Protein AF-A0A7J3JT38-F1 (afdb_monomer_lite)

Sequence (132 aa):
LHPLRNNKLLGIGIEDGGLKISLFDVSDPTKMAEISKVRVPKAWSIAYYDHHAVTIDVDNELTFIPVSVGSTSGILTISYRDDVLKVKKLIEHEGAMRTTYVDNELYTISTDMVKVYDISSLSLIQEIKLST

pLDDT: mean 95.21, std 4.24, range [62.19, 98.56]

Foldseek 3Di:
DDDAPPQKDWDWDDDPCWIKIFIWRVPPVVDIDGQEIDTDPNKDFPCVVPVQQWDADRPQQKIWTWIDHPPFTATFIWHCPPNYTDTDDGQTDPQFRHWDDDDQWIWTDHPFKIWIAGNVVRHTDDIDTDDD

Secondary structure (DSSP, 8-state):
-EEETTTEEEEEEEETTEEEEEEEE-SSTTS-EEEEEEEETTEE-GGGT-GGG-EEETTTTEEEEEEEETTEEEEEEEE-GGG--EEEEEEE-TT--EEEEETTEEEEE-SSEEEEEETTT--EEEEEEPP-

Radius of gyration: 14.79 Å; chains: 1; bounding box: 36×22×45 Å

Structure (mmCIF, N/CA/C/O backbone):
data_AF-A0A7J3JT38-F1
#
_entry.id   AF-A0A7J3JT38-F1
#
loop_
_atom_site.group_PDB
_atom_site.id
_atom_site.type_symbol
_atom_site.label_atom_id
_atom_site.label_alt_id
_atom_site.label_comp_id
_atom_site.label_asym_id
_atom_site.label_entity_id
_atom_site.label_seq_id
_atom_site.pdbx_PDB_ins_code
_atom_site.Cartn_x
_atom_site.Cartn_y
_atom_site.Cartn_z
_atom_site.occupancy
_atom_site.B_iso_or_equiv
_atom_site.auth_seq_id
_atom_site.auth_comp_id
_atom_site.auth_asym_id
_atom_site.auth_atom_id
_atom_site.pdbx_PDB_model_num
ATOM 1 N N . LEU A 1 1 ? 9.417 -11.292 -3.031 1.00 82.75 1 LEU A N 1
ATOM 2 C CA . LEU A 1 1 ? 8.963 -10.800 -4.354 1.00 82.75 1 LEU A CA 1
ATOM 3 C C . LEU A 1 1 ? 7.548 -11.309 -4.558 1.00 82.75 1 LEU A C 1
ATOM 5 O O . LEU A 1 1 ? 7.314 -12.476 -4.267 1.00 82.75 1 LEU A O 1
ATOM 9 N N . HIS A 1 2 ? 6.632 -10.458 -5.008 1.00 90.62 2 HIS A N 1
ATOM 10 C CA . HIS A 1 2 ? 5.225 -10.799 -5.198 1.00 90.62 2 HIS A CA 1
ATOM 11 C C . HIS A 1 2 ? 4.858 -10.718 -6.686 1.00 90.62 2 HIS A C 1
ATOM 13 O O . HIS A 1 2 ? 5.070 -9.664 -7.289 1.00 90.62 2 HIS A O 1
ATOM 19 N N . PRO A 1 3 ? 4.335 -11.795 -7.295 1.00 93.44 3 PRO A N 1
ATOM 20 C CA . PRO A 1 3 ? 3.870 -11.765 -8.677 1.00 93.44 3 PRO A CA 1
ATOM 21 C C . PRO A 1 3 ? 2.690 -10.815 -8.886 1.00 93.44 3 PRO A C 1
ATOM 23 O O . PRO A 1 3 ? 1.767 -10.780 -8.075 1.00 93.44 3 PRO A O 1
ATOM 26 N N . LEU A 1 4 ? 2.715 -10.081 -9.997 1.00 94.69 4 LEU A N 1
ATOM 27 C CA . LEU A 1 4 ? 1.618 -9.254 -10.503 1.00 94.69 4 LEU A CA 1
ATOM 28 C C . LEU A 1 4 ? 1.218 -9.729 -11.914 1.00 94.69 4 LEU A C 1
ATOM 30 O O . LEU A 1 4 ? 1.851 -10.614 -12.497 1.00 94.69 4 LEU A O 1
ATOM 34 N N . ARG A 1 5 ? 0.169 -9.132 -12.492 1.00 92.75 5 ARG A N 1
ATOM 35 C CA . ARG A 1 5 ? -0.220 -9.378 -13.894 1.00 92.75 5 ARG A CA 1
ATOM 36 C C . ARG A 1 5 ? 0.863 -8.883 -14.871 1.00 92.75 5 ARG A C 1
ATOM 38 O O . ARG A 1 5 ? 1.719 -8.076 -14.518 1.00 92.75 5 ARG A O 1
ATOM 45 N N . ASN A 1 6 ? 0.792 -9.351 -16.120 1.00 92.81 6 ASN A N 1
ATOM 46 C CA . ASN A 1 6 ? 1.605 -8.874 -17.250 1.00 92.81 6 ASN A CA 1
ATOM 47 C C . ASN A 1 6 ? 3.125 -9.002 -17.051 1.00 92.81 6 ASN A C 1
ATOM 49 O O . ASN A 1 6 ? 3.871 -8.095 -17.408 1.00 92.81 6 ASN A O 1
ATOM 53 N N . ASN A 1 7 ? 3.577 -10.135 -16.499 1.00 95.12 7 ASN A N 1
ATOM 54 C CA . ASN A 1 7 ? 4.995 -10.422 -16.251 1.00 95.12 7 ASN A CA 1
ATOM 55 C C . ASN A 1 7 ? 5.675 -9.342 -15.400 1.00 95.12 7 ASN A C 1
ATOM 57 O O . ASN A 1 7 ? 6.761 -8.871 -15.732 1.00 95.12 7 ASN A O 1
ATOM 61 N N . LYS A 1 8 ? 5.030 -8.939 -14.301 1.00 96.06 8 LYS A N 1
ATOM 62 C CA . LYS A 1 8 ? 5.595 -7.975 -13.355 1.00 96.06 8 LYS A CA 1
ATOM 63 C C . LYS A 1 8 ? 5.789 -8.592 -11.983 1.00 96.06 8 LYS A C 1
ATOM 65 O O . LYS A 1 8 ? 5.028 -9.466 -11.569 1.00 96.06 8 LYS A O 1
ATOM 70 N N . LEU A 1 9 ? 6.795 -8.105 -11.262 1.00 96.19 9 LEU A N 1
ATOM 71 C CA . LEU A 1 9 ? 7.026 -8.448 -9.859 1.00 96.19 9 LEU A CA 1
ATOM 72 C C . LEU A 1 9 ? 7.061 -7.189 -8.999 1.00 96.19 9 LEU A C 1
ATOM 74 O O . LEU A 1 9 ? 7.723 -6.211 -9.343 1.00 96.19 9 LEU A O 1
ATOM 78 N N . LEU A 1 10 ? 6.420 -7.252 -7.837 1.00 96.56 10 LEU A N 1
ATOM 79 C CA . LEU A 1 10 ? 6.583 -6.276 -6.770 1.00 96.56 10 LEU A CA 1
ATOM 80 C C . LEU A 1 10 ? 7.660 -6.760 -5.791 1.00 96.56 10 LEU A C 1
ATOM 82 O O . LEU A 1 10 ? 7.564 -7.837 -5.194 1.00 96.56 10 LEU A O 1
ATOM 86 N N . GLY A 1 11 ? 8.708 -5.968 -5.625 1.00 95.06 11 GLY A N 1
ATOM 87 C CA . GLY A 1 11 ? 9.742 -6.173 -4.625 1.00 95.06 11 GLY A CA 1
ATOM 88 C C . GLY A 1 11 ? 9.555 -5.267 -3.424 1.00 95.06 11 GLY A C 1
ATOM 89 O O . GLY A 1 11 ? 9.210 -4.098 -3.565 1.00 95.06 11 GLY A O 1
ATOM 90 N N . ILE A 1 12 ? 9.822 -5.822 -2.247 1.00 95.19 12 ILE A N 1
ATOM 91 C CA . ILE A 1 12 ? 9.888 -5.095 -0.985 1.00 95.19 12 ILE A CA 1
ATOM 92 C C . ILE A 1 12 ? 11.262 -5.367 -0.396 1.00 95.19 12 ILE A C 1
ATOM 94 O O . ILE A 1 12 ? 11.696 -6.518 -0.325 1.00 95.19 12 ILE A O 1
ATOM 98 N N . GLY A 1 13 ? 11.958 -4.303 -0.025 1.00 93.88 13 GLY A N 1
ATOM 99 C CA . GLY A 1 13 ? 13.310 -4.379 0.495 1.00 93.88 13 GLY A CA 1
ATOM 100 C C . GLY A 1 13 ? 13.683 -3.136 1.282 1.00 93.88 13 GLY A C 1
ATOM 101 O O . GLY A 1 13 ? 12.829 -2.326 1.643 1.00 93.88 13 GLY A O 1
ATOM 102 N N . ILE A 1 14 ? 14.979 -3.003 1.541 1.00 94.00 14 ILE A N 1
ATOM 103 C CA . ILE A 1 14 ? 15.552 -1.911 2.322 1.00 94.00 14 ILE A CA 1
ATOM 104 C C . ILE A 1 14 ? 16.563 -1.177 1.447 1.00 94.00 14 ILE A C 1
ATOM 106 O O . ILE A 1 14 ? 17.384 -1.803 0.778 1.00 94.00 14 ILE A O 1
ATOM 110 N N . GLU A 1 15 ? 16.513 0.150 1.464 1.00 95.19 15 GLU A N 1
ATOM 111 C CA . GLU A 1 15 ? 17.486 1.013 0.797 1.00 95.19 15 GLU A CA 1
ATOM 112 C C . GLU A 1 15 ? 17.715 2.254 1.659 1.00 95.19 15 GLU A C 1
ATOM 114 O O . GLU A 1 15 ? 16.756 2.870 2.126 1.00 95.19 15 GLU A O 1
ATOM 119 N N . ASP A 1 16 ? 18.982 2.580 1.930 1.00 94.25 16 ASP A N 1
ATOM 120 C CA . ASP A 1 16 ? 19.389 3.703 2.790 1.00 94.25 16 ASP A CA 1
ATOM 121 C C . ASP A 1 16 ? 18.689 3.722 4.168 1.00 94.25 16 ASP A C 1
ATOM 123 O O . ASP A 1 16 ? 18.350 4.771 4.717 1.00 94.25 16 ASP A O 1
ATOM 127 N N . GLY A 1 17 ? 18.435 2.533 4.730 1.00 90.81 17 GLY A N 1
ATOM 128 C CA . GLY A 1 17 ? 17.764 2.365 6.024 1.00 90.81 17 GLY A CA 1
ATOM 129 C C . GLY A 1 17 ? 16.261 2.676 6.018 1.00 90.81 17 GLY A C 1
ATOM 130 O O . GLY A 1 17 ? 15.664 2.809 7.085 1.00 90.81 17 GLY A O 1
ATOM 131 N N . GLY A 1 18 ? 15.642 2.813 4.844 1.00 94.69 18 GLY A N 1
ATOM 132 C CA . GLY A 1 18 ? 14.197 2.955 4.674 1.00 94.69 18 GLY A CA 1
ATOM 133 C C . GLY A 1 18 ? 13.590 1.836 3.833 1.00 94.69 18 GLY A C 1
ATOM 134 O O . GLY A 1 18 ? 14.297 1.044 3.208 1.00 94.69 18 GLY A O 1
ATOM 135 N N . LEU A 1 19 ? 12.259 1.801 3.799 1.00 96.00 19 LEU A N 1
ATOM 136 C CA . LEU A 1 19 ? 11.504 0.881 2.957 1.00 96.00 19 LEU A CA 1
ATOM 137 C C . LEU A 1 19 ? 11.681 1.246 1.487 1.00 96.00 19 LEU A C 1
ATOM 139 O O . LEU A 1 19 ? 11.444 2.387 1.081 1.00 96.00 19 LEU A O 1
ATOM 143 N N . LYS A 1 20 ? 12.042 0.248 0.686 1.00 97.19 20 LYS A N 1
ATOM 144 C CA . LYS A 1 20 ? 12.040 0.313 -0.771 1.00 97.19 20 LYS A CA 1
ATOM 145 C C . LYS A 1 20 ? 10.936 -0.593 -1.302 1.00 97.19 20 LYS A C 1
ATOM 147 O O . LYS A 1 20 ? 10.911 -1.783 -0.988 1.00 97.19 20 LYS A O 1
ATOM 152 N N . ILE A 1 21 ? 10.063 -0.037 -2.135 1.00 97.31 21 ILE A N 1
ATOM 153 C CA . ILE A 1 21 ? 9.146 -0.803 -2.980 1.00 97.31 21 ILE A CA 1
ATOM 154 C C . ILE A 1 21 ? 9.607 -0.641 -4.425 1.00 97.31 21 ILE A C 1
ATOM 156 O O . ILE A 1 21 ? 9.801 0.483 -4.886 1.00 97.31 21 ILE A O 1
ATOM 160 N N . SER A 1 22 ? 9.773 -1.752 -5.131 1.00 97.88 22 SER A N 1
ATOM 161 C CA . SER A 1 22 ? 10.240 -1.794 -6.517 1.00 97.88 22 SER A CA 1
ATOM 162 C C . SER A 1 22 ? 9.235 -2.538 -7.382 1.00 97.88 22 SER A C 1
ATOM 164 O O . SER A 1 22 ? 8.698 -3.562 -6.970 1.00 97.88 22 SER A O 1
ATOM 166 N N . LEU A 1 23 ? 9.002 -2.046 -8.590 1.00 98.19 23 LEU A N 1
ATOM 167 C CA . LEU A 1 23 ? 8.253 -2.734 -9.629 1.00 98.19 23 LEU A CA 1
ATOM 168 C C . LEU A 1 23 ? 9.244 -3.192 -10.695 1.00 98.19 23 LEU A C 1
ATOM 170 O O . LEU A 1 23 ? 10.031 -2.386 -11.196 1.00 98.19 23 LEU A O 1
ATOM 174 N N . PHE A 1 24 ? 9.203 -4.475 -11.030 1.00 97.94 24 PHE A N 1
ATOM 175 C CA . PHE A 1 24 ? 10.077 -5.085 -12.022 1.00 97.94 24 PHE A CA 1
ATOM 176 C C . PHE A 1 24 ? 9.281 -5.573 -13.227 1.00 97.94 24 PHE A C 1
ATOM 178 O O . PHE A 1 24 ? 8.228 -6.186 -13.051 1.00 97.94 24 PHE A O 1
ATOM 185 N N . ASP A 1 25 ? 9.819 -5.352 -14.425 1.00 97.25 25 ASP A N 1
ATOM 186 C CA . ASP A 1 25 ? 9.453 -6.093 -15.633 1.00 97.25 25 ASP A CA 1
ATOM 187 C C . ASP A 1 25 ? 10.273 -7.388 -15.679 1.00 97.25 25 ASP A C 1
ATOM 189 O O . ASP A 1 25 ? 11.506 -7.359 -15.578 1.00 97.25 25 ASP A O 1
ATOM 193 N N . VAL A 1 26 ? 9.578 -8.519 -15.792 1.00 96.94 26 VAL A N 1
ATOM 194 C CA . VAL A 1 26 ? 10.160 -9.864 -15.869 1.00 96.94 26 VAL A CA 1
ATOM 195 C C . VAL A 1 26 ? 9.689 -10.640 -17.102 1.00 96.94 26 VAL A C 1
ATOM 197 O O . VAL A 1 26 ? 9.690 -11.870 -17.102 1.00 96.94 26 VAL A O 1
ATOM 200 N N . SER A 1 27 ? 9.290 -9.935 -18.164 1.00 96.19 27 SER A N 1
ATOM 201 C CA . SER A 1 27 ? 8.935 -10.530 -19.462 1.00 96.19 27 SER A CA 1
ATOM 202 C C . SER A 1 27 ? 10.065 -11.374 -20.069 1.00 96.19 27 SER A C 1
ATOM 204 O O . SER A 1 27 ? 9.789 -12.395 -20.698 1.00 96.19 27 SER A O 1
ATOM 206 N N . ASP A 1 28 ? 11.324 -11.001 -19.814 1.00 95.69 28 ASP A N 1
ATOM 207 C CA . ASP A 1 28 ? 12.514 -11.830 -20.023 1.00 95.69 28 ASP A CA 1
ATOM 208 C C . ASP A 1 28 ? 13.213 -12.077 -18.669 1.00 95.69 28 ASP A C 1
ATOM 210 O O . ASP A 1 28 ? 13.905 -11.191 -18.156 1.00 95.69 28 ASP A O 1
ATOM 214 N N . PRO A 1 29 ? 13.088 -13.279 -18.073 1.00 89.69 29 PRO A N 1
ATOM 215 C CA . PRO A 1 29 ? 13.720 -13.609 -16.793 1.00 89.69 29 PRO A CA 1
ATOM 216 C C . PRO A 1 29 ? 15.252 -13.510 -16.799 1.00 89.69 29 PRO A C 1
ATOM 218 O O . PRO A 1 29 ? 15.862 -13.386 -15.737 1.00 89.69 29 PRO A O 1
ATOM 221 N N . THR A 1 30 ? 15.890 -13.555 -17.974 1.00 94.75 30 THR A N 1
ATOM 222 C CA . THR A 1 30 ? 17.346 -13.382 -18.105 1.00 94.75 30 THR A CA 1
ATOM 223 C C . THR A 1 30 ? 17.767 -11.910 -18.138 1.00 94.75 30 THR A C 1
ATOM 225 O O . THR A 1 30 ? 18.951 -11.608 -17.983 1.00 94.75 30 THR A O 1
ATOM 228 N N . LYS A 1 31 ? 16.805 -10.988 -18.306 1.00 94.69 31 LYS A N 1
ATOM 229 C CA . LYS A 1 31 ? 17.002 -9.536 -18.435 1.00 94.69 31 LYS A CA 1
ATOM 230 C C . LYS A 1 31 ? 15.913 -8.740 -17.705 1.00 94.69 31 LYS A C 1
ATOM 232 O O . LYS A 1 31 ? 15.289 -7.850 -18.276 1.00 94.69 31 LYS A O 1
ATOM 237 N N . MET A 1 32 ? 15.694 -9.048 -16.430 1.00 94.56 32 MET A N 1
ATOM 238 C CA . MET A 1 32 ? 14.737 -8.309 -15.598 1.00 94.56 32 MET A CA 1
ATOM 239 C C . MET A 1 32 ? 15.168 -6.846 -15.401 1.00 94.56 32 MET A C 1
ATOM 241 O O . MET A 1 32 ? 16.359 -6.566 -15.235 1.00 94.56 32 MET A O 1
ATOM 245 N N . ALA A 1 33 ? 14.205 -5.922 -15.349 1.00 96.44 33 ALA A N 1
ATOM 246 C CA . ALA A 1 33 ? 14.464 -4.489 -15.176 1.00 96.44 33 ALA A CA 1
ATOM 247 C C . ALA A 1 33 ? 13.591 -3.873 -14.072 1.00 96.44 33 ALA A C 1
ATOM 249 O O . ALA A 1 33 ? 12.389 -4.115 -14.021 1.00 96.44 33 ALA A O 1
ATOM 250 N N . GLU A 1 34 ? 14.180 -3.046 -13.198 1.00 97.50 34 GLU A N 1
ATOM 251 C CA . GLU A 1 34 ? 13.429 -2.20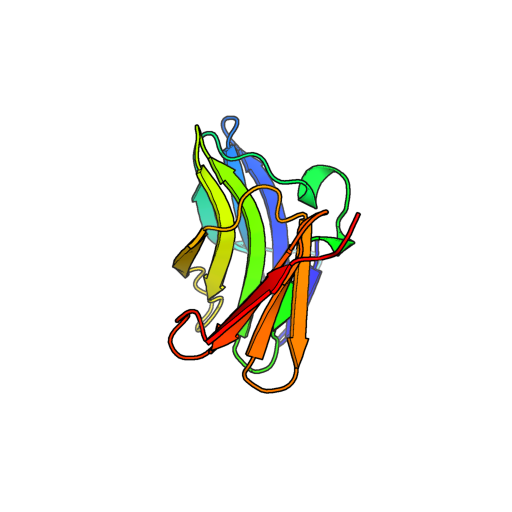7 -12.250 1.00 97.50 34 GLU A CA 1
ATOM 252 C C . GLU A 1 34 ? 12.828 -1.016 -13.013 1.00 97.50 34 GLU A C 1
ATOM 254 O O . GLU A 1 34 ? 13.549 -0.098 -13.403 1.00 97.50 34 GLU A O 1
ATOM 259 N N . ILE A 1 35 ? 11.515 -1.044 -13.243 1.00 97.81 35 ILE A N 1
ATOM 260 C CA . ILE A 1 35 ? 10.796 -0.050 -14.059 1.00 97.81 35 ILE A CA 1
ATOM 261 C C . ILE A 1 35 ? 10.209 1.092 -13.224 1.00 97.81 35 ILE A C 1
ATOM 263 O O . ILE A 1 35 ? 10.009 2.195 -13.728 1.00 97.81 35 ILE A O 1
ATOM 267 N N . SER A 1 36 ? 9.972 0.870 -11.929 1.00 98.44 36 SER A N 1
ATOM 268 C CA . SER A 1 36 ? 9.515 1.915 -11.012 1.00 98.44 36 SER A CA 1
ATOM 269 C C . SER A 1 36 ? 9.928 1.613 -9.578 1.00 98.44 36 SER A C 1
ATOM 271 O O . SER A 1 36 ? 10.103 0.454 -9.204 1.00 98.44 36 SER A O 1
ATOM 273 N N . LYS A 1 37 ? 10.081 2.656 -8.758 1.00 98.19 37 LYS A N 1
ATOM 274 C CA . LYS A 1 37 ? 10.410 2.508 -7.339 1.00 98.19 37 LYS A CA 1
ATOM 275 C C . LYS A 1 37 ? 9.833 3.620 -6.480 1.00 98.19 37 LYS A C 1
ATOM 277 O O . LYS A 1 37 ? 9.771 4.775 -6.897 1.00 98.19 37 LYS A O 1
ATOM 282 N N . VAL A 1 38 ? 9.497 3.270 -5.246 1.00 98.00 38 VAL A N 1
ATOM 283 C CA . VAL A 1 38 ? 9.128 4.188 -4.167 1.00 98.00 38 VAL A CA 1
ATOM 284 C C . VAL A 1 38 ? 10.061 3.939 -2.990 1.00 98.00 38 VAL A C 1
ATOM 286 O O . VAL A 1 38 ? 10.293 2.797 -2.595 1.00 98.00 38 VAL A O 1
ATOM 289 N N . ARG A 1 39 ? 10.580 5.025 -2.414 1.00 97.25 39 ARG A N 1
ATOM 290 C CA . ARG A 1 39 ? 11.347 4.999 -1.167 1.00 97.25 39 ARG A CA 1
ATOM 291 C C . ARG A 1 39 ? 10.545 5.681 -0.078 1.00 97.25 39 ARG A C 1
ATOM 293 O O . ARG A 1 39 ? 10.030 6.777 -0.292 1.00 97.25 39 ARG A O 1
ATOM 300 N N . VAL A 1 40 ? 10.505 5.062 1.093 1.00 96.31 40 VAL A N 1
ATOM 301 C CA . VAL A 1 40 ? 9.955 5.661 2.307 1.00 96.31 40 VAL A CA 1
ATOM 302 C C . VAL A 1 40 ? 11.084 5.715 3.339 1.00 96.31 40 VAL A C 1
ATOM 304 O O . VAL A 1 40 ? 11.374 4.714 4.002 1.00 96.31 40 VAL A O 1
ATOM 307 N N . PRO A 1 41 ? 11.797 6.854 3.435 1.00 95.19 41 PRO A N 1
ATOM 308 C CA . PRO A 1 41 ? 12.937 6.991 4.332 1.00 95.19 41 PRO A CA 1
ATOM 309 C C . PRO A 1 41 ? 12.547 6.718 5.782 1.00 95.19 41 PRO A C 1
ATOM 311 O O . PRO A 1 41 ? 11.486 7.152 6.228 1.00 95.19 41 PRO A O 1
ATOM 314 N N . LYS A 1 42 ? 13.427 6.035 6.526 1.00 93.81 42 LYS A N 1
ATOM 315 C CA . LYS A 1 42 ? 13.229 5.689 7.948 1.00 93.81 42 LYS A CA 1
ATOM 316 C C . LYS A 1 42 ? 11.975 4.848 8.234 1.00 93.81 42 LYS A C 1
ATOM 318 O O . LYS A 1 42 ? 11.575 4.735 9.389 1.00 93.81 42 LYS A O 1
ATOM 323 N N . ALA A 1 43 ? 11.352 4.280 7.202 1.00 95.81 43 ALA A N 1
ATOM 324 C CA . ALA A 1 43 ? 10.224 3.384 7.369 1.00 95.81 43 ALA A CA 1
ATOM 325 C C . ALA A 1 43 ? 10.693 1.967 7.698 1.00 95.81 43 ALA A C 1
ATOM 327 O O . ALA A 1 43 ? 11.568 1.406 7.031 1.00 95.81 43 ALA A O 1
ATOM 328 N N . TRP A 1 44 ? 10.039 1.372 8.684 1.00 94.50 44 TRP A N 1
ATOM 329 C CA . TRP A 1 44 ? 10.126 -0.043 8.997 1.00 94.50 44 TRP A CA 1
ATOM 330 C C . TRP A 1 44 ? 8.823 -0.741 8.606 1.00 94.50 44 TRP A C 1
ATOM 332 O O . TRP A 1 44 ? 7.757 -0.129 8.632 1.00 94.50 44 TRP A O 1
ATOM 342 N N . SER A 1 45 ? 8.892 -2.019 8.240 1.00 95.25 45 SER A N 1
ATOM 343 C CA . SER A 1 45 ? 7.714 -2.822 7.923 1.00 95.25 45 SER A CA 1
ATOM 344 C C . SER A 1 45 ? 7.864 -4.229 8.481 1.00 95.25 45 SER A C 1
ATOM 346 O O . SER A 1 45 ? 8.923 -4.846 8.363 1.00 95.25 45 SER A O 1
ATOM 348 N N . ILE A 1 46 ? 6.768 -4.777 9.008 1.00 93.38 46 ILE A N 1
ATOM 349 C CA . ILE A 1 46 ? 6.693 -6.195 9.372 1.00 93.38 46 ILE A CA 1
ATOM 350 C C . ILE A 1 46 ? 6.872 -7.112 8.145 1.00 93.38 46 ILE A C 1
ATOM 352 O O . ILE A 1 46 ? 7.292 -8.258 8.296 1.00 93.38 46 ILE A O 1
ATOM 356 N N . ALA A 1 47 ? 6.662 -6.591 6.927 1.00 91.38 47 ALA A N 1
ATOM 357 C CA . ALA A 1 47 ? 6.872 -7.308 5.669 1.00 91.38 47 ALA A CA 1
ATOM 358 C C . ALA A 1 47 ? 8.313 -7.809 5.468 1.00 91.38 47 ALA A C 1
ATOM 360 O O . ALA A 1 47 ? 8.540 -8.706 4.659 1.00 91.38 47 ALA A O 1
ATOM 361 N N . TYR A 1 48 ? 9.290 -7.267 6.205 1.00 88.69 48 TYR A N 1
ATOM 362 C CA . TYR A 1 48 ? 10.668 -7.768 6.186 1.00 88.69 48 TYR A CA 1
ATOM 363 C C . TYR A 1 48 ? 10.815 -9.161 6.804 1.00 88.69 48 TYR A C 1
ATOM 365 O O . TYR A 1 48 ? 11.713 -9.906 6.420 1.00 88.69 48 TYR A O 1
ATOM 373 N N . TYR A 1 49 ? 9.949 -9.504 7.758 1.00 88.94 49 TYR A N 1
ATOM 374 C CA . TYR A 1 49 ? 9.985 -10.777 8.482 1.00 88.94 49 TYR A CA 1
ATOM 375 C C . TYR A 1 49 ? 8.834 -11.692 8.080 1.00 88.94 49 TYR A C 1
ATOM 377 O O . TYR A 1 49 ? 8.948 -12.911 8.185 1.00 88.94 49 TYR A O 1
ATOM 385 N N . ASP A 1 50 ? 7.739 -11.105 7.600 1.00 89.50 50 ASP A N 1
ATOM 386 C CA . ASP A 1 50 ? 6.552 -11.834 7.199 1.00 89.50 50 ASP A CA 1
ATOM 387 C C . ASP A 1 50 ? 5.989 -11.307 5.882 1.00 89.50 50 ASP A C 1
ATOM 389 O O . ASP A 1 50 ? 5.259 -10.317 5.827 1.00 89.50 50 ASP A O 1
ATOM 393 N N . HIS A 1 51 ? 6.303 -12.015 4.802 1.00 82.62 51 HIS A N 1
ATOM 394 C CA . HIS A 1 51 ? 5.825 -11.679 3.467 1.00 82.62 51 HIS A CA 1
ATOM 395 C C . HIS A 1 51 ? 4.295 -11.771 3.327 1.00 82.62 51 HIS A C 1
ATOM 397 O O . HIS A 1 51 ? 3.747 -11.153 2.418 1.00 82.62 51 HIS A O 1
ATOM 403 N N . HIS A 1 52 ? 3.583 -12.467 4.224 1.00 87.00 52 HIS A N 1
ATOM 404 C CA . HIS A 1 52 ? 2.115 -12.493 4.222 1.00 87.00 52 HIS A CA 1
ATOM 405 C C . HIS A 1 52 ? 1.491 -11.191 4.735 1.00 87.00 52 HIS A C 1
ATOM 407 O O . HIS A 1 52 ? 0.280 -11.008 4.634 1.00 87.00 52 HIS A O 1
ATOM 413 N N . ALA A 1 53 ? 2.289 -10.276 5.290 1.00 91.44 53 ALA A N 1
ATOM 414 C CA . ALA A 1 53 ? 1.800 -8.969 5.711 1.00 91.44 53 ALA A CA 1
ATOM 415 C C . ALA A 1 53 ? 1.430 -8.052 4.537 1.00 91.44 53 ALA A C 1
ATOM 417 O O . ALA A 1 53 ? 0.752 -7.048 4.736 1.00 91.44 53 ALA A O 1
ATOM 418 N N . VAL A 1 54 ? 1.893 -8.378 3.331 1.00 94.94 54 VAL A N 1
ATOM 419 C CA . VAL A 1 54 ? 1.691 -7.581 2.123 1.00 94.94 54 VAL A CA 1
ATOM 420 C C . VAL A 1 54 ? 0.427 -8.053 1.431 1.00 94.94 54 VAL A C 1
ATOM 422 O O . VAL A 1 54 ? 0.326 -9.214 1.033 1.00 94.94 54 VAL A O 1
ATOM 425 N N . THR A 1 55 ? -0.516 -7.141 1.225 1.00 96.50 55 THR A N 1
ATOM 426 C CA . THR A 1 55 ? -1.730 -7.430 0.459 1.00 96.50 55 THR A CA 1
ATOM 427 C C . THR A 1 55 ? -1.643 -6.788 -0.915 1.00 96.50 55 THR A C 1
ATOM 429 O O . THR A 1 55 ? -1.200 -5.646 -1.064 1.00 96.50 55 THR A O 1
ATOM 432 N N . ILE A 1 56 ? -2.063 -7.538 -1.931 1.00 95.75 56 ILE A N 1
ATOM 433 C CA . ILE A 1 56 ? -2.140 -7.081 -3.316 1.00 95.75 56 ILE A CA 1
ATOM 434 C C . ILE A 1 56 ? -3.587 -7.214 -3.763 1.00 95.75 56 ILE A C 1
ATOM 436 O O . ILE A 1 56 ? -4.158 -8.304 -3.761 1.00 95.75 56 ILE A O 1
ATOM 440 N N . ASP A 1 57 ? -4.153 -6.084 -4.151 1.00 95.00 57 ASP A N 1
ATOM 441 C CA . ASP A 1 57 ? -5.403 -5.996 -4.877 1.00 95.00 57 ASP A CA 1
ATOM 442 C C . ASP A 1 57 ? -5.078 -5.906 -6.365 1.00 95.00 57 ASP A C 1
ATOM 444 O O . ASP A 1 57 ? -4.529 -4.913 -6.852 1.00 95.00 57 ASP A O 1
ATOM 448 N N . VAL A 1 58 ? -5.325 -7.013 -7.061 1.00 91.38 58 VAL A N 1
ATOM 449 C CA . VAL A 1 58 ? -4.984 -7.174 -8.475 1.00 91.38 58 VAL A CA 1
ATOM 450 C C . VAL A 1 58 ? -5.998 -6.470 -9.372 1.00 91.38 58 VAL A C 1
ATOM 452 O O . VAL A 1 58 ? -5.638 -6.022 -10.460 1.00 91.38 58 VAL A O 1
ATOM 455 N N . ASP A 1 59 ? -7.245 -6.348 -8.926 1.00 90.12 59 ASP A N 1
ATOM 456 C CA . ASP A 1 59 ? -8.322 -5.786 -9.735 1.00 90.12 59 ASP A CA 1
ATOM 457 C C . ASP A 1 59 ? -8.313 -4.257 -9.687 1.00 90.12 59 ASP A C 1
ATOM 459 O O . ASP A 1 59 ? -8.512 -3.613 -10.716 1.00 90.12 59 ASP A O 1
ATOM 463 N N . ASN A 1 60 ? -7.965 -3.674 -8.536 1.00 93.12 60 ASN A N 1
ATOM 464 C CA . ASN A 1 60 ? -7.776 -2.230 -8.402 1.00 93.12 60 ASN A CA 1
ATOM 465 C C . ASN A 1 60 ? -6.317 -1.783 -8.555 1.00 93.12 60 ASN A C 1
ATOM 467 O O . ASN A 1 60 ? -6.040 -0.597 -8.381 1.00 93.12 60 ASN A O 1
ATOM 471 N N . GLU A 1 61 ? -5.381 -2.681 -8.864 1.00 96.12 61 GLU A N 1
ATOM 472 C CA . GLU A 1 61 ? -3.947 -2.386 -9.018 1.00 96.12 61 GLU A CA 1
ATOM 473 C C . GLU A 1 61 ? -3.345 -1.614 -7.822 1.00 96.12 61 GLU A C 1
ATOM 475 O O . GLU A 1 61 ? -2.611 -0.625 -7.978 1.00 96.12 61 GLU A O 1
ATOM 480 N N . LEU A 1 62 ? -3.695 -2.057 -6.609 1.00 97.38 62 LEU A N 1
ATOM 481 C CA . LEU A 1 62 ? -3.243 -1.491 -5.337 1.00 97.38 62 LEU A CA 1
ATOM 482 C C . LEU A 1 62 ? -2.457 -2.515 -4.518 1.00 97.38 62 LEU A C 1
ATOM 484 O O . LEU A 1 62 ? -2.704 -3.717 -4.558 1.00 97.38 62 LEU A O 1
ATOM 488 N N . THR A 1 63 ? -1.515 -2.031 -3.719 1.00 97.75 63 THR A N 1
ATOM 489 C CA . THR A 1 63 ? -0.872 -2.817 -2.667 1.00 97.75 63 THR A CA 1
ATOM 490 C C . THR A 1 63 ? -0.938 -2.076 -1.341 1.00 97.75 63 THR A C 1
ATOM 492 O O . THR A 1 63 ? -0.848 -0.844 -1.286 1.00 97.75 63 THR A O 1
ATOM 495 N N . PHE A 1 64 ? -1.114 -2.856 -0.281 1.00 98.00 64 PHE A N 1
ATOM 496 C CA . PHE A 1 64 ? -1.258 -2.409 1.092 1.00 98.00 64 PHE A CA 1
ATOM 497 C C . PHE A 1 64 ? -0.131 -3.032 1.912 1.00 98.00 64 PHE A C 1
ATOM 499 O O . PHE A 1 64 ? 0.004 -4.257 1.977 1.00 98.00 64 PHE A O 1
ATOM 506 N N . ILE A 1 65 ? 0.713 -2.182 2.493 1.00 97.62 65 ILE A N 1
ATOM 507 C CA . ILE A 1 65 ? 1.915 -2.603 3.216 1.00 97.62 65 ILE A CA 1
ATOM 508 C C . ILE A 1 65 ? 1.872 -1.984 4.613 1.00 97.62 65 ILE A C 1
ATOM 510 O O . ILE A 1 65 ? 1.881 -0.756 4.721 1.00 97.62 65 ILE A O 1
ATOM 514 N N . PRO A 1 66 ? 1.858 -2.784 5.690 1.00 97.44 66 PRO A N 1
ATOM 515 C CA . PRO A 1 66 ? 1.981 -2.252 7.038 1.00 97.44 66 PRO A CA 1
ATOM 516 C C . PRO A 1 66 ? 3.348 -1.593 7.227 1.00 97.44 66 PRO A C 1
ATOM 518 O O . PRO A 1 66 ? 4.381 -2.210 6.955 1.00 97.44 66 PRO A O 1
ATOM 521 N N . VAL A 1 67 ? 3.373 -0.346 7.685 1.00 97.50 67 VAL A N 1
ATOM 522 C CA . VAL A 1 67 ? 4.599 0.427 7.900 1.00 97.50 67 VAL A CA 1
ATOM 523 C C . VAL A 1 67 ? 4.555 1.187 9.220 1.00 97.50 67 VAL A C 1
ATOM 525 O O . VAL A 1 67 ? 3.496 1.590 9.698 1.00 97.50 67 VAL A O 1
ATOM 528 N N . SER A 1 68 ? 5.735 1.433 9.774 1.00 96.38 68 SER A N 1
ATOM 529 C CA . SER A 1 68 ? 5.975 2.393 10.845 1.00 96.38 68 SER A CA 1
ATOM 530 C C . SER A 1 68 ? 7.003 3.413 10.367 1.00 96.38 68 SER A C 1
ATOM 532 O O . SER A 1 68 ? 8.062 3.037 9.861 1.00 96.38 68 SER A O 1
ATOM 534 N N . VAL A 1 69 ? 6.682 4.699 10.481 1.00 94.44 69 VAL A N 1
ATOM 535 C CA . VAL A 1 69 ? 7.517 5.826 10.055 1.00 94.44 69 VAL A CA 1
ATOM 536 C C . VAL A 1 69 ? 7.552 6.851 11.184 1.00 94.44 69 VAL A C 1
ATOM 538 O O . VAL A 1 69 ? 6.594 7.589 11.412 1.00 94.44 69 VAL A O 1
ATOM 541 N N . GLY A 1 70 ? 8.670 6.908 11.908 1.00 89.88 70 GLY A N 1
ATOM 542 C CA . GLY A 1 70 ? 8.778 7.757 13.096 1.00 89.88 70 GLY A CA 1
ATOM 543 C C . GLY A 1 70 ? 7.782 7.328 14.177 1.00 89.88 70 GLY A C 1
ATOM 544 O O . GLY A 1 70 ? 7.842 6.198 14.648 1.00 89.88 70 GLY A O 1
ATOM 545 N N . SER A 1 71 ? 6.884 8.231 14.571 1.00 90.50 71 SER A N 1
ATOM 546 C CA . SER A 1 71 ? 5.825 7.975 15.560 1.00 90.50 71 SER A CA 1
ATOM 547 C C . SER A 1 71 ? 4.495 7.529 14.945 1.00 90.50 71 SER A C 1
ATOM 549 O O . SER A 1 71 ? 3.544 7.286 15.680 1.00 90.50 71 SER A O 1
ATOM 551 N N . THR A 1 72 ? 4.398 7.458 13.617 1.00 93.62 72 THR A N 1
ATOM 552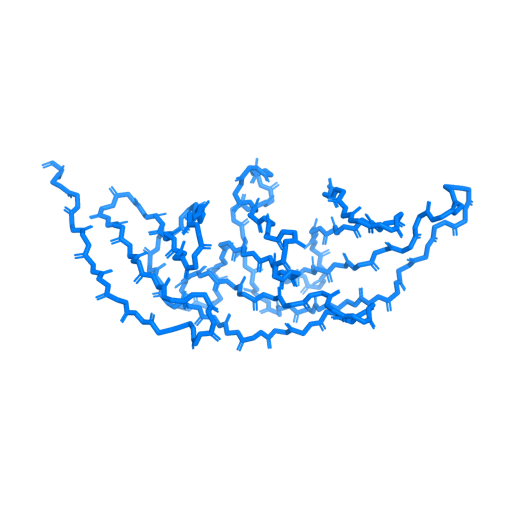 C CA . THR A 1 72 ? 3.163 7.095 12.914 1.00 93.62 72 THR A CA 1
ATOM 553 C C . THR A 1 72 ? 3.279 5.674 12.383 1.00 93.62 72 THR A C 1
ATOM 555 O O . THR A 1 72 ? 4.279 5.322 11.760 1.00 93.62 72 THR A O 1
ATOM 558 N N . SER A 1 73 ? 2.246 4.857 12.574 1.00 96.25 73 SER A N 1
ATOM 559 C CA . SER A 1 73 ? 2.151 3.537 11.948 1.00 96.25 73 SER A CA 1
ATOM 560 C C . SER A 1 73 ? 0.783 3.318 11.315 1.00 96.25 73 SER A C 1
ATOM 562 O O . SER A 1 73 ? -0.193 4.009 11.620 1.00 96.25 73 SER A O 1
ATOM 564 N N . GLY A 1 74 ? 0.737 2.409 10.350 1.00 97.50 74 GLY A N 1
ATOM 565 C CA . GLY A 1 74 ? -0.462 2.172 9.569 1.00 97.50 74 GLY A CA 1
ATOM 566 C C . GLY A 1 74 ? -0.179 1.416 8.285 1.00 97.50 74 GLY A C 1
ATOM 567 O O . GLY A 1 74 ? 0.815 0.704 8.169 1.00 97.50 74 GLY A O 1
ATOM 568 N N . ILE A 1 75 ? -1.058 1.584 7.304 1.00 98.19 75 ILE A N 1
ATOM 569 C CA . ILE A 1 75 ? -1.000 0.887 6.023 1.00 98.19 75 ILE A CA 1
ATOM 570 C C . ILE A 1 75 ? -0.620 1.869 4.919 1.00 98.19 75 ILE A C 1
ATOM 572 O O . ILE A 1 75 ? -1.387 2.764 4.553 1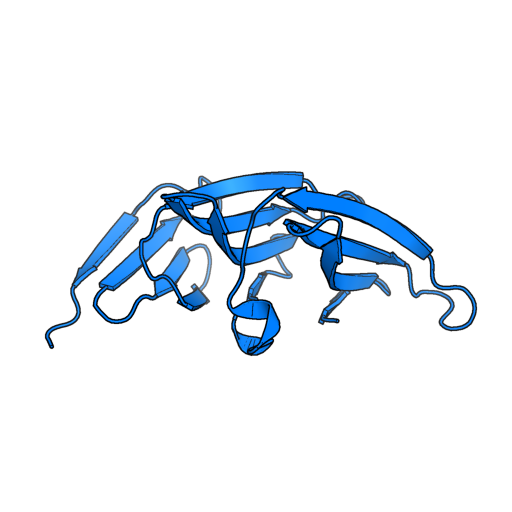.00 98.19 75 ILE A O 1
ATOM 576 N N . LEU A 1 76 ? 0.569 1.686 4.352 1.00 98.06 76 LEU A N 1
ATOM 577 C CA . LEU A 1 76 ? 0.989 2.384 3.150 1.00 98.06 76 LEU A CA 1
ATOM 578 C C . LEU A 1 76 ? 0.242 1.800 1.950 1.00 98.06 76 LEU A C 1
ATOM 580 O O . LEU A 1 76 ? 0.434 0.639 1.590 1.00 98.06 76 LEU A O 1
ATOM 584 N N . THR A 1 77 ? -0.600 2.622 1.333 1.00 98.19 77 THR A N 1
ATOM 585 C CA . THR A 1 77 ? -1.353 2.274 0.127 1.00 98.19 77 THR A CA 1
ATOM 586 C C . THR A 1 77 ? -0.629 2.816 -1.096 1.00 98.19 77 THR A C 1
ATOM 588 O O . THR A 1 77 ? -0.390 4.025 -1.203 1.00 98.19 77 THR A O 1
ATOM 591 N N . ILE A 1 78 ? -0.294 1.935 -2.035 1.00 98.31 78 ILE A N 1
ATOM 592 C CA . ILE A 1 78 ? 0.447 2.268 -3.256 1.00 98.31 78 ILE A CA 1
ATOM 593 C C . ILE A 1 78 ? -0.334 1.738 -4.456 1.00 98.31 78 ILE A C 1
ATOM 595 O O . ILE A 1 78 ? -0.731 0.578 -4.463 1.00 98.31 78 ILE A O 1
ATOM 599 N N . SER A 1 79 ? -0.532 2.563 -5.483 1.00 98.12 79 SER A N 1
ATOM 600 C CA . SER A 1 79 ? -1.000 2.084 -6.789 1.00 98.12 79 SER A CA 1
ATOM 601 C C . SER A 1 79 ? 0.177 1.704 -7.674 1.00 98.12 79 SER A C 1
ATOM 603 O O . SER A 1 79 ? 1.172 2.430 -7.665 1.00 98.12 79 SER A O 1
ATOM 605 N N . TYR A 1 80 ? 0.035 0.656 -8.481 1.00 97.38 80 TYR A N 1
ATOM 606 C CA . TYR A 1 80 ? 1.050 0.212 -9.448 1.00 97.38 80 TYR A CA 1
ATOM 607 C C . TYR A 1 80 ? 0.574 0.281 -10.911 1.00 97.38 80 TYR A C 1
ATOM 609 O O . TYR A 1 80 ? 1.016 -0.495 -11.754 1.00 97.38 80 TYR A O 1
ATOM 617 N N . ARG A 1 81 ? -0.321 1.229 -11.211 1.00 96.25 81 ARG A N 1
ATOM 618 C CA . ARG A 1 81 ? -0.889 1.447 -12.550 1.00 96.25 81 ARG A CA 1
ATOM 619 C C . ARG A 1 81 ? 0.112 2.015 -13.541 1.00 96.25 81 ARG A C 1
ATOM 621 O O . ARG A 1 81 ? 0.964 2.821 -13.163 1.00 96.25 81 ARG A O 1
ATOM 628 N N . ASP A 1 82 ? -0.084 1.667 -14.811 1.00 95.19 82 ASP A N 1
ATOM 629 C CA . ASP A 1 82 ? 0.674 2.206 -15.947 1.00 95.19 82 ASP A CA 1
ATOM 630 C C . ASP A 1 82 ? 2.189 2.111 -15.730 1.00 95.19 82 ASP A C 1
ATOM 632 O O . ASP A 1 82 ? 2.935 3.034 -16.048 1.00 95.19 82 ASP A O 1
ATOM 636 N N . ASP A 1 83 ? 2.638 1.010 -15.123 1.00 95.81 83 ASP A N 1
ATOM 637 C CA . ASP A 1 83 ? 4.043 0.732 -14.816 1.00 95.81 83 ASP A CA 1
ATOM 638 C C . ASP A 1 83 ? 4.688 1.709 -13.823 1.00 95.81 83 ASP A C 1
ATOM 640 O O . ASP A 1 83 ? 5.911 1.751 -13.683 1.00 95.81 83 ASP A O 1
ATOM 644 N N . VAL A 1 84 ? 3.878 2.462 -13.071 1.00 97.62 84 VAL A N 1
ATOM 645 C CA . VAL A 1 84 ? 4.346 3.460 -12.109 1.00 97.62 84 VAL A CA 1
ATOM 646 C C . VAL A 1 84 ? 3.799 3.183 -10.713 1.00 97.62 84 VAL A C 1
ATOM 648 O O . VAL A 1 84 ? 2.592 3.179 -10.469 1.00 97.62 84 VAL A O 1
ATOM 651 N N . LEU A 1 85 ? 4.711 3.060 -9.748 1.00 98.50 85 LEU A N 1
ATOM 652 C CA . LEU A 1 85 ? 4.371 3.073 -8.331 1.00 98.50 85 LEU A CA 1
ATOM 653 C C . LEU A 1 85 ? 4.046 4.503 -7.874 1.00 98.50 85 LEU A C 1
ATOM 655 O O . LEU A 1 85 ? 4.867 5.411 -8.007 1.00 98.50 85 LEU A O 1
ATOM 659 N N . LYS A 1 86 ? 2.861 4.709 -7.290 1.00 98.25 86 LYS A N 1
ATOM 660 C CA . LYS A 1 86 ? 2.453 5.988 -6.679 1.00 98.25 86 LYS A CA 1
ATOM 661 C C . LYS A 1 86 ? 1.892 5.756 -5.286 1.00 98.25 86 LYS A C 1
ATOM 663 O O . LYS A 1 86 ? 0.938 4.999 -5.117 1.00 98.25 86 LYS A O 1
ATOM 668 N N . VAL A 1 87 ? 2.451 6.443 -4.293 1.00 97.94 87 VAL A N 1
ATOM 669 C CA . VAL A 1 87 ? 1.885 6.464 -2.939 1.00 97.94 87 VAL A CA 1
ATOM 670 C C . VAL A 1 87 ? 0.545 7.191 -2.987 1.00 97.94 87 VAL A C 1
ATOM 672 O O . VAL A 1 87 ? 0.472 8.336 -3.428 1.00 97.94 87 VAL A O 1
ATOM 675 N N . LYS A 1 88 ? -0.517 6.515 -2.548 1.00 97.81 88 LYS A N 1
ATOM 676 C CA . LYS A 1 88 ? -1.876 7.065 -2.504 1.00 97.81 88 LYS A CA 1
ATOM 677 C C . LYS A 1 88 ? -2.152 7.694 -1.145 1.00 97.81 88 LYS A C 1
ATOM 679 O O . LYS A 1 88 ? -2.615 8.828 -1.083 1.00 97.81 88 LYS A O 1
ATOM 684 N N . LYS A 1 89 ? -1.867 6.957 -0.067 1.00 97.06 89 LYS A N 1
ATOM 685 C CA . LYS A 1 89 ? -2.114 7.382 1.316 1.00 97.06 89 LYS A CA 1
ATOM 686 C C . LYS A 1 89 ? -1.339 6.502 2.297 1.00 97.06 89 LYS A C 1
ATOM 688 O O . LYS A 1 89 ? -1.132 5.322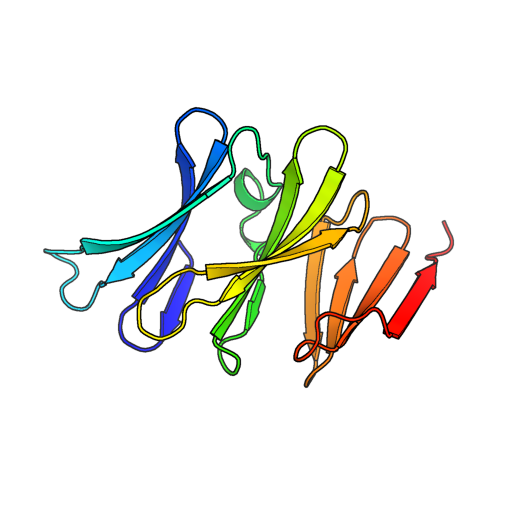 2.025 1.00 97.06 89 LYS A O 1
ATOM 693 N N . LEU A 1 90 ? -0.967 7.063 3.444 1.00 97.31 90 LEU A N 1
ATOM 694 C CA . LEU A 1 90 ? -0.681 6.290 4.652 1.00 97.31 90 LEU A CA 1
ATOM 695 C C . LEU A 1 90 ? -1.956 6.286 5.499 1.00 97.31 90 LEU A C 1
ATOM 697 O O . LEU A 1 90 ? -2.369 7.330 5.997 1.00 97.31 90 LEU A O 1
ATOM 701 N N . ILE A 1 91 ? -2.621 5.138 5.587 1.00 97.25 91 ILE A N 1
ATOM 702 C CA . ILE A 1 91 ? -3.816 4.969 6.414 1.00 97.25 91 ILE A CA 1
ATOM 703 C C . ILE A 1 91 ? -3.354 4.706 7.842 1.00 97.25 91 ILE A C 1
ATOM 705 O O . ILE A 1 91 ? -2.792 3.649 8.108 1.00 97.25 91 ILE A O 1
ATOM 709 N N . GLU A 1 92 ? -3.571 5.657 8.745 1.00 97.19 92 GLU A N 1
ATOM 710 C CA . GLU A 1 92 ? -3.151 5.527 10.141 1.00 97.19 92 GLU A CA 1
ATOM 711 C C . GLU A 1 92 ? -3.953 4.448 10.875 1.00 97.19 92 GLU A C 1
ATOM 713 O O . GLU A 1 92 ? -5.183 4.506 10.982 1.00 97.19 92 GLU A O 1
ATOM 718 N N . HIS A 1 93 ? -3.228 3.467 11.400 1.00 97.19 93 HIS A N 1
ATOM 719 C CA . HIS A 1 93 ? -3.747 2.422 12.266 1.00 97.19 93 HIS A CA 1
ATOM 720 C C . HIS A 1 93 ? -2.570 1.888 13.079 1.00 97.19 93 HIS A C 1
ATOM 722 O O . HIS A 1 93 ? -1.736 1.133 12.575 1.00 97.19 93 HIS A O 1
ATOM 728 N N . GLU A 1 94 ? -2.495 2.326 14.333 1.00 95.56 94 GLU A N 1
ATOM 729 C CA . GLU A 1 94 ? -1.418 1.930 15.227 1.00 95.56 94 GLU A CA 1
ATOM 730 C C . GLU A 1 94 ? -1.378 0.411 15.411 1.00 95.56 94 GLU A C 1
ATOM 732 O O . GLU A 1 94 ? -2.406 -0.232 15.605 1.00 95.56 94 GLU A O 1
ATOM 737 N N . GLY A 1 95 ? -0.184 -0.174 15.296 1.00 94.25 95 GLY A N 1
ATOM 738 C CA . GLY A 1 95 ? -0.001 -1.614 15.479 1.00 94.25 95 GLY A CA 1
ATOM 739 C C . GLY A 1 95 ? -0.636 -2.484 14.389 1.00 94.25 95 GLY A C 1
ATOM 740 O O . GLY A 1 95 ? -0.692 -3.701 14.560 1.00 94.25 95 GLY A O 1
ATOM 741 N N . ALA A 1 96 ? -1.095 -1.909 13.271 1.00 96.31 96 ALA A N 1
ATOM 742 C CA . ALA A 1 96 ? -1.620 -2.693 12.161 1.00 96.31 96 ALA A CA 1
ATOM 743 C C . ALA A 1 96 ? -0.548 -3.648 11.613 1.00 96.31 96 ALA A C 1
ATOM 745 O O . ALA A 1 96 ? 0.565 -3.250 11.268 1.00 96.31 96 ALA A O 1
ATOM 746 N N . MET A 1 97 ? -0.902 -4.928 11.529 1.00 95.69 97 MET A N 1
ATOM 747 C CA . MET A 1 97 ? 0.011 -6.021 11.176 1.00 95.69 97 MET A CA 1
ATOM 748 C C . MET A 1 97 ? -0.374 -6.682 9.858 1.00 95.69 97 MET A C 1
ATOM 750 O O . MET A 1 97 ? 0.462 -7.317 9.208 1.00 95.69 97 MET A O 1
ATOM 754 N N . ARG A 1 98 ? -1.662 -6.606 9.513 1.00 96.00 98 ARG A N 1
ATOM 755 C CA . ARG A 1 98 ? -2.268 -7.286 8.372 1.00 96.00 98 ARG A CA 1
ATOM 756 C C . ARG A 1 98 ? -3.308 -6.411 7.714 1.00 96.00 98 ARG A C 1
ATOM 758 O O . ARG A 1 98 ? -3.940 -5.566 8.351 1.00 96.00 98 ARG A O 1
ATOM 765 N N . THR A 1 99 ? -3.519 -6.709 6.445 1.00 97.31 99 THR A N 1
ATOM 766 C CA . THR A 1 99 ? -4.664 -6.235 5.691 1.00 97.31 99 THR A CA 1
ATOM 767 C C . THR A 1 99 ? -5.326 -7.388 4.959 1.00 97.31 99 THR A C 1
ATOM 769 O O . THR A 1 99 ? -4.697 -8.401 4.661 1.00 97.31 99 THR A O 1
ATOM 772 N N . THR A 1 100 ? -6.610 -7.233 4.681 1.00 96.75 100 THR A N 1
ATOM 773 C CA . THR A 1 100 ? -7.353 -8.038 3.711 1.00 96.75 100 THR A CA 1
ATOM 774 C C . THR A 1 100 ? -8.416 -7.148 3.090 1.00 96.75 100 THR A C 1
ATOM 776 O O . THR A 1 100 ? -8.729 -6.095 3.640 1.00 96.75 100 THR A O 1
ATOM 779 N N . TYR A 1 101 ? -8.974 -7.538 1.955 1.00 96.19 101 TYR A N 1
ATOM 780 C CA . TYR A 1 101 ? -10.102 -6.828 1.372 1.00 96.19 101 TYR A CA 1
ATOM 781 C C . TYR A 1 101 ? -11.166 -7.806 0.895 1.00 96.19 101 TYR A C 1
ATOM 783 O O . TYR A 1 101 ? -10.864 -8.954 0.564 1.00 96.19 101 TYR A O 1
ATOM 791 N N . VAL A 1 102 ? -12.408 -7.339 0.907 1.00 95.62 102 VAL A N 1
ATOM 792 C CA . VAL A 1 102 ? -13.563 -8.015 0.318 1.00 95.62 102 VAL A CA 1
ATOM 793 C C . VAL A 1 102 ? -14.326 -6.951 -0.453 1.00 95.62 102 VAL A C 1
ATOM 795 O O . VAL A 1 102 ? -14.610 -5.883 0.088 1.00 95.62 102 VAL A O 1
ATOM 798 N N . ASP A 1 103 ? -14.606 -7.221 -1.724 1.00 93.56 103 ASP A N 1
ATOM 799 C CA . ASP A 1 103 ? -15.202 -6.254 -2.643 1.00 93.56 103 ASP A CA 1
ATOM 800 C C . ASP A 1 103 ? -14.438 -4.913 -2.634 1.00 93.56 103 ASP A C 1
ATOM 802 O O . ASP A 1 103 ? -13.249 -4.870 -2.944 1.00 93.56 103 ASP A O 1
ATOM 806 N N . ASN A 1 104 ? -15.103 -3.813 -2.275 1.00 95.38 104 ASN A N 1
ATOM 807 C CA . ASN A 1 104 ? -14.524 -2.467 -2.231 1.00 95.38 104 ASN A CA 1
ATOM 808 C C . ASN A 1 104 ? -14.158 -2.025 -0.796 1.00 95.38 104 ASN A C 1
ATOM 810 O O . ASN A 1 104 ? -13.954 -0.838 -0.539 1.00 95.38 104 ASN A O 1
ATOM 814 N N . GLU A 1 105 ? -14.064 -2.963 0.149 1.00 97.12 105 GLU A N 1
ATOM 815 C CA . GLU A 1 105 ? -13.732 -2.687 1.547 1.00 97.12 105 GLU A CA 1
ATOM 816 C C . GLU A 1 105 ? -12.357 -3.243 1.925 1.00 97.12 105 GLU A C 1
ATOM 818 O O . GLU A 1 105 ? -12.082 -4.437 1.797 1.00 97.12 105 GLU A O 1
ATOM 823 N N . LEU A 1 106 ? -11.495 -2.372 2.449 1.00 98.00 106 LEU A N 1
ATOM 824 C CA . LEU A 1 106 ? -10.196 -2.711 3.017 1.00 98.00 106 LEU A CA 1
ATOM 825 C C . LEU A 1 106 ? -10.311 -2.850 4.532 1.00 98.00 106 LEU A C 1
ATOM 827 O O . LEU A 1 106 ? -10.638 -1.898 5.239 1.00 98.00 106 LEU A O 1
ATOM 831 N N . TYR A 1 107 ? -9.915 -4.009 5.032 1.00 98.25 107 TYR A N 1
ATOM 832 C CA . TYR A 1 107 ? -9.807 -4.321 6.445 1.00 98.25 107 TYR A CA 1
ATOM 833 C C . TYR A 1 107 ? -8.343 -4.219 6.853 1.00 98.25 107 TYR A C 1
ATOM 835 O O . TYR A 1 107 ? -7.473 -4.885 6.292 1.00 98.25 107 TYR A O 1
ATOM 843 N N . THR A 1 108 ? -8.069 -3.395 7.854 1.00 98.12 108 THR A N 1
ATOM 844 C CA . THR A 1 108 ? -6.748 -3.252 8.471 1.00 98.12 108 THR A CA 1
ATOM 845 C C . THR A 1 108 ? -6.830 -3.779 9.898 1.00 98.12 108 THR A C 1
ATOM 847 O O . THR A 1 108 ? -7.799 -3.492 10.601 1.00 98.12 108 THR A O 1
ATOM 850 N N . ILE A 1 109 ? -5.863 -4.596 10.307 1.00 97.56 109 ILE A N 1
ATOM 851 C CA . ILE A 1 109 ? -5.986 -5.443 11.499 1.00 97.56 109 ILE A CA 1
ATOM 852 C C . ILE A 1 109 ? -4.768 -5.226 12.401 1.00 97.56 109 ILE A C 1
ATOM 854 O O . ILE A 1 109 ? -3.634 -5.479 11.976 1.00 97.56 109 ILE A O 1
ATOM 858 N N . SER A 1 110 ? -5.011 -4.778 13.632 1.00 96.12 110 SER A N 1
ATOM 859 C CA . SER A 1 110 ? -4.064 -4.780 14.752 1.00 96.12 110 SER A CA 1
ATOM 860 C C . SER A 1 110 ? -4.423 -5.895 15.746 1.00 96.12 110 S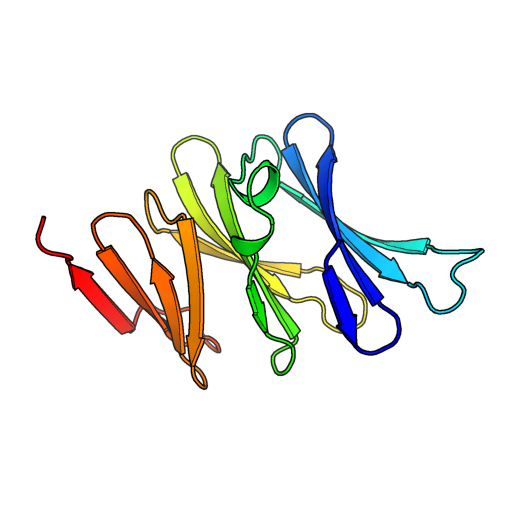ER A C 1
ATOM 862 O O . SER A 1 110 ? -5.321 -6.706 15.512 1.00 96.12 110 SER A O 1
ATOM 864 N N . THR A 1 111 ? -3.714 -5.950 16.873 1.00 95.12 111 THR A N 1
ATOM 865 C CA . THR A 1 111 ? -4.003 -6.885 17.971 1.00 95.12 111 THR A CA 1
ATOM 866 C C . THR A 1 111 ? -5.317 -6.600 18.697 1.00 95.12 111 THR A C 1
ATOM 868 O O . THR A 1 111 ? -5.893 -7.510 19.283 1.00 95.12 111 THR A O 1
ATOM 871 N N . ASP A 1 112 ? -5.770 -5.350 18.697 1.00 95.94 112 ASP A N 1
ATOM 872 C CA . ASP A 1 112 ? -6.873 -4.850 19.524 1.00 95.94 112 ASP A CA 1
ATOM 873 C C . ASP A 1 112 ? -8.009 -4.217 18.706 1.00 95.94 112 ASP A C 1
ATOM 875 O O . ASP A 1 112 ? -9.049 -3.852 19.259 1.00 95.94 112 ASP A O 1
ATOM 879 N N . MET A 1 113 ? -7.843 -4.085 17.388 1.00 97.25 113 MET A N 1
ATOM 880 C CA . MET A 1 113 ? -8.796 -3.386 16.543 1.00 97.25 113 MET A CA 1
ATOM 881 C C . MET A 1 113 ? -8.753 -3.851 15.085 1.00 97.25 113 MET A C 1
ATOM 883 O O . MET A 1 113 ? -7.712 -4.158 14.505 1.00 97.25 113 MET A O 1
ATOM 887 N N . VAL A 1 114 ? -9.924 -3.835 14.457 1.00 98.25 114 VAL A N 1
ATOM 888 C CA . VAL A 1 114 ? -10.078 -3.885 13.005 1.00 98.25 114 VAL A CA 1
ATOM 889 C C . VAL A 1 114 ? -10.664 -2.557 12.549 1.00 98.25 114 VAL A C 1
ATOM 891 O O . VAL A 1 114 ? -11.668 -2.103 13.095 1.00 98.25 114 VAL A O 1
ATOM 894 N N . LYS A 1 115 ? -10.060 -1.930 11.541 1.00 98.44 115 LYS A N 1
ATOM 895 C CA . LYS A 1 115 ? -10.624 -0.747 10.881 1.00 98.44 115 LYS A CA 1
ATOM 896 C C . LYS A 1 115 ? -10.960 -1.066 9.434 1.00 98.44 115 LYS A C 1
ATOM 898 O O . LYS A 1 115 ? -10.128 -1.645 8.732 1.00 98.44 115 LYS A O 1
ATOM 903 N N . VAL A 1 116 ? -12.153 -0.665 9.010 1.00 98.56 116 VAL A N 1
ATOM 904 C CA . VAL A 1 116 ? -12.709 -0.884 7.671 1.00 98.56 116 VAL A CA 1
ATOM 905 C C . VAL A 1 116 ? -12.691 0.432 6.902 1.00 98.56 116 VAL A C 1
ATOM 907 O O . VAL A 1 116 ? -13.129 1.458 7.425 1.00 98.56 116 VAL A O 1
ATOM 910 N N . TYR A 1 117 ? -12.198 0.408 5.669 1.00 98.38 117 TYR A N 1
ATOM 911 C CA . TYR A 1 117 ? -12.083 1.569 4.790 1.00 98.38 117 TYR A CA 1
ATOM 912 C C . TYR A 1 117 ? -12.693 1.278 3.424 1.00 98.38 117 TYR A C 1
ATOM 914 O O . TYR A 1 117 ? -12.587 0.166 2.920 1.00 98.38 117 TYR A O 1
ATOM 922 N N . ASP A 1 118 ? -13.244 2.304 2.787 1.00 97.44 118 ASP A N 1
ATOM 923 C CA . ASP A 1 118 ? -13.607 2.253 1.371 1.00 97.44 118 ASP A CA 1
ATOM 924 C C . ASP A 1 118 ? -12.325 2.307 0.520 1.00 97.44 118 ASP A C 1
ATOM 926 O O . ASP A 1 118 ? -11.527 3.231 0.679 1.00 97.44 118 ASP A O 1
ATOM 930 N N . ILE A 1 119 ? -12.090 1.342 -0.375 1.00 96.50 119 ILE A N 1
ATOM 931 C CA . ILE A 1 119 ? -10.849 1.266 -1.177 1.00 96.50 119 ILE A CA 1
ATOM 932 C C . ILE A 1 119 ? -10.737 2.433 -2.163 1.00 96.50 119 ILE A C 1
ATOM 934 O O . ILE A 1 119 ? -9.647 2.965 -2.392 1.00 96.50 119 ILE A O 1
ATOM 938 N N . SER A 1 120 ? -11.863 2.853 -2.736 1.00 94.56 120 SER A N 1
ATOM 939 C CA . SER A 1 120 ? -11.907 3.885 -3.774 1.00 94.56 120 SER A CA 1
ATOM 940 C C . SER A 1 120 ? -11.493 5.268 -3.251 1.00 94.56 120 SER A C 1
ATOM 942 O O . SER A 1 120 ? -10.735 5.992 -3.903 1.00 94.56 120 SER A O 1
ATOM 944 N N . SER A 1 121 ? -11.960 5.630 -2.057 1.00 96.06 121 SER A N 1
ATOM 945 C CA . SER A 1 121 ? -11.728 6.925 -1.406 1.00 96.06 121 SER A CA 1
ATOM 946 C C . SER A 1 121 ? -10.682 6.877 -0.287 1.00 96.06 121 SER A C 1
ATOM 948 O O . SER A 1 121 ? -10.154 7.919 0.114 1.00 96.06 121 SER A O 1
ATOM 950 N N . LEU A 1 122 ? -10.363 5.682 0.221 1.00 96.25 122 LEU A N 1
ATOM 951 C CA . LEU A 1 122 ? -9.534 5.448 1.408 1.00 96.25 122 LEU A CA 1
ATOM 952 C C . LEU A 1 122 ? -10.073 6.179 2.653 1.00 96.25 122 LEU A C 1
ATOM 954 O O . LEU A 1 122 ? -9.294 6.640 3.503 1.00 96.25 122 LEU A O 1
ATOM 958 N N . SER A 1 123 ? -11.398 6.343 2.741 1.00 97.44 123 SER A N 1
ATOM 959 C CA . SER A 1 123 ? -12.091 6.898 3.908 1.00 97.44 123 SER A CA 1
ATOM 960 C C . SER A 1 123 ? -12.471 5.801 4.895 1.00 97.44 123 SER A C 1
ATOM 962 O O . SER A 1 123 ? -12.879 4.717 4.484 1.00 97.44 123 SER A O 1
ATOM 964 N N . LEU A 1 124 ? -12.352 6.093 6.190 1.00 98.19 124 LEU A N 1
ATOM 965 C CA . LEU A 1 124 ? -12.763 5.184 7.257 1.00 98.19 124 LEU A CA 1
ATOM 966 C C . LEU A 1 124 ? -14.285 4.990 7.219 1.00 98.19 124 LEU A C 1
ATOM 968 O O . LEU A 1 124 ? -15.025 5.971 7.223 1.00 98.19 124 LEU A O 1
ATOM 972 N N . ILE A 1 125 ? -14.723 3.735 7.211 1.00 98.44 125 ILE A N 1
ATOM 973 C CA . ILE A 1 125 ? -16.130 3.332 7.306 1.00 98.44 125 ILE A CA 1
ATOM 974 C C . ILE A 1 125 ? -16.461 2.979 8.757 1.00 98.44 125 ILE A C 1
ATOM 976 O O . ILE A 1 125 ? -17.442 3.475 9.310 1.00 98.44 125 ILE A O 1
ATOM 980 N N . GLN A 1 126 ? -15.644 2.125 9.383 1.00 97.88 126 GLN A N 1
ATOM 981 C CA . GLN A 1 126 ? -15.940 1.574 10.705 1.00 97.88 126 GLN A CA 1
ATOM 982 C C . GLN A 1 126 ? -14.675 1.189 11.476 1.00 97.88 126 GLN A C 1
ATOM 984 O O . GLN A 1 126 ? -13.676 0.775 10.891 1.00 97.88 126 GLN A O 1
ATOM 989 N N . GLU A 1 127 ? -14.751 1.263 12.805 1.00 97.88 127 GLU A N 1
ATOM 990 C CA . GLU A 1 127 ? -13.775 0.676 13.726 1.00 97.88 127 GLU A CA 1
ATOM 991 C C . GLU A 1 127 ? -14.461 -0.382 14.598 1.00 97.88 127 GLU A C 1
ATOM 993 O O . GLU A 1 127 ? -15.554 -0.164 15.125 1.00 97.88 127 GLU A O 1
ATOM 998 N N . ILE A 1 128 ? -13.815 -1.533 14.749 1.00 97.69 128 ILE A N 1
ATOM 999 C CA . ILE A 1 128 ? -14.288 -2.678 15.522 1.00 97.69 128 ILE A CA 1
ATOM 1000 C C . ILE A 1 128 ? -13.208 -2.992 16.550 1.00 97.69 128 ILE A C 1
ATOM 1002 O O . ILE A 1 128 ? -12.129 -3.465 16.200 1.00 97.69 128 ILE A O 1
ATOM 1006 N N . LYS A 1 129 ? -13.490 -2.723 17.824 1.00 96.75 129 LYS A N 1
ATOM 1007 C CA . LYS A 1 129 ? -12.584 -3.085 18.918 1.00 96.75 129 LYS A CA 1
ATOM 1008 C C . LYS A 1 129 ? -12.669 -4.582 19.181 1.00 96.75 129 LYS A C 1
ATOM 1010 O O . LYS A 1 129 ? -13.767 -5.129 19.284 1.00 96.75 129 LYS A O 1
ATOM 1015 N N . LEU A 1 130 ? -11.517 -5.223 19.305 1.00 93.88 130 LEU A N 1
ATOM 1016 C CA . LEU A 1 130 ? -11.405 -6.622 19.683 1.00 93.88 130 LEU A CA 1
ATOM 1017 C C . LEU A 1 130 ? -11.306 -6.686 21.206 1.00 93.88 130 LEU A C 1
ATOM 1019 O O . LEU A 1 130 ? -10.425 -6.072 21.805 1.00 93.88 130 LEU A O 1
ATOM 1023 N N . SER A 1 131 ? -12.243 -7.384 21.841 1.00 82.56 131 SER A N 1
ATOM 1024 C CA . SER A 1 131 ? -12.184 -7.643 23.278 1.00 82.56 131 SER A CA 1
ATOM 1025 C C . SER A 1 131 ? -10.981 -8.537 23.563 1.00 82.56 131 SER A C 1
ATOM 1027 O O . SER A 1 131 ? -10.908 -9.644 23.026 1.00 82.5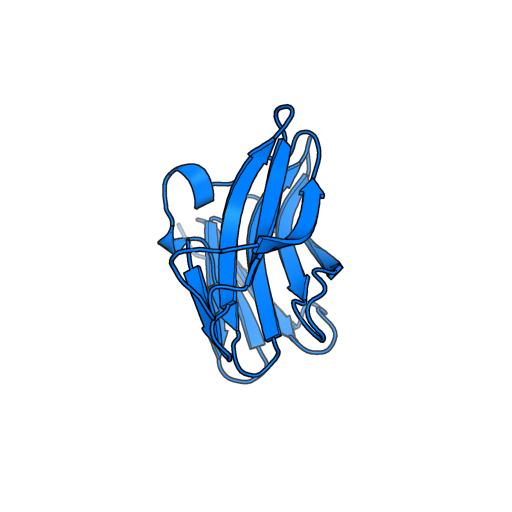6 131 SER A O 1
ATOM 1029 N N . THR A 1 132 ? -10.057 -8.056 24.387 1.00 62.19 132 THR A N 1
ATOM 1030 C CA . THR A 1 132 ? -8.992 -8.865 24.984 1.00 62.19 132 THR A CA 1
ATOM 1031 C C . THR A 1 132 ? -9.444 -9.540 26.270 1.00 62.19 132 THR A C 1
ATOM 1033 O O . THR A 1 132 ? -10.343 -8.998 26.956 1.00 62.19 132 THR A O 1
#